Protein AF-A0A0U3QNM6-F1 (afdb_monomer_lite)

Secondary structure (DSSP, 8-state):
-----EEE-TT--EEETTS---GGGG-S--TTHHHHHHHHHHHHHHHHHHHHHHHHHHHHHSPPPS-------SSS---TTPPSSEEEEEE-TTS-EEEEEEEETTEEEEEEEEEESSHHHHHHHHHHHHHHHHHHTB-TTSSB-

pLDDT: mean 72.09, std 13.64, range [33.66, 92.19]

Radius of gyration: 21.46 Å; chains: 1; bounding box: 44×48×39 Å

Structure (mmCIF, N/CA/C/O backbone):
data_AF-A0A0U3QNM6-F1
#
_entry.id   AF-A0A0U3QNM6-F1
#
loop_
_atom_site.group_PDB
_atom_site.id
_atom_site.type_symbol
_atom_site.label_atom_id
_atom_site.label_alt_id
_atom_site.label_comp_id
_atom_site.label_asym_id
_atom_site.label_entity_id
_atom_site.label_seq_id
_atom_site.pdbx_PDB_ins_code
_atom_site.Cartn_x
_atom_site.Cartn_y
_atom_site.Cartn_z
_atom_site.occupancy
_atom_site.B_iso_or_equiv
_atom_site.auth_seq_id
_atom_site.auth_comp_id
_atom_site.auth_asym_id
_atom_site.auth_atom_id
_atom_site.pdbx_PDB_model_num
ATOM 1 N N . MET A 1 1 ? -1.193 9.264 14.459 1.00 47.91 1 MET A N 1
ATOM 2 C CA . MET A 1 1 ? -0.683 10.362 13.619 1.00 47.91 1 MET A CA 1
ATOM 3 C C . MET A 1 1 ? 0.285 9.758 12.636 1.00 47.91 1 MET A C 1
ATOM 5 O O . MET A 1 1 ? 1.304 9.207 13.045 1.00 47.91 1 MET A O 1
ATOM 9 N N . SER A 1 2 ? -0.100 9.763 11.372 1.00 55.75 2 SER A N 1
ATOM 10 C CA . SER A 1 2 ? 0.711 9.259 10.279 1.00 55.75 2 SER A CA 1
ATOM 11 C C . SER A 1 2 ? 1.900 10.214 10.120 1.00 55.75 2 SER A C 1
ATOM 13 O O . SER A 1 2 ? 1.722 11.394 9.824 1.00 55.75 2 SER A O 1
ATOM 15 N N . ASN A 1 3 ? 3.118 9.759 10.437 1.00 69.44 3 ASN A N 1
ATOM 16 C CA . ASN A 1 3 ? 4.315 10.605 10.388 1.00 69.44 3 ASN A CA 1
ATOM 17 C C . ASN A 1 3 ? 4.707 10.868 8.924 1.00 69.44 3 ASN A C 1
ATOM 19 O O . ASN A 1 3 ? 5.598 10.216 8.388 1.00 69.44 3 ASN A O 1
ATOM 23 N N . HIS A 1 4 ? 4.028 11.813 8.273 1.00 80.88 4 HIS A N 1
ATOM 24 C CA . HIS A 1 4 ? 4.356 12.311 6.939 1.00 80.88 4 HIS A CA 1
ATOM 25 C C . HIS A 1 4 ? 5.229 13.563 7.053 1.00 80.88 4 HIS A C 1
ATOM 27 O O . HIS A 1 4 ? 4.880 14.529 7.734 1.00 80.88 4 HIS A O 1
ATOM 33 N N . GLY A 1 5 ? 6.383 13.552 6.390 1.00 85.69 5 GLY A N 1
ATOM 34 C CA . GLY A 1 5 ? 7.335 14.656 6.436 1.00 85.69 5 GLY A CA 1
ATOM 35 C C . GLY A 1 5 ? 8.462 14.484 5.430 1.00 85.69 5 GLY A C 1
ATOM 36 O O . GLY A 1 5 ? 8.761 13.367 5.006 1.00 85.69 5 GLY A O 1
ATOM 37 N N . LEU A 1 6 ? 9.081 15.601 5.051 1.00 88.25 6 LEU A N 1
ATOM 38 C CA . LEU A 1 6 ? 10.241 15.619 4.168 1.00 88.25 6 LEU A CA 1
ATOM 39 C C . LEU A 1 6 ? 11.475 15.095 4.915 1.00 88.25 6 LEU A C 1
ATOM 41 O O . LEU A 1 6 ? 11.875 15.652 5.936 1.00 88.25 6 LEU A O 1
ATOM 45 N N . THR A 1 7 ? 12.097 14.053 4.375 1.00 92.12 7 THR A N 1
ATOM 46 C CA . THR A 1 7 ? 13.383 13.517 4.827 1.00 92.12 7 THR A CA 1
ATOM 47 C C . THR A 1 7 ? 14.306 13.281 3.629 1.00 92.12 7 THR A C 1
ATOM 49 O O . THR A 1 7 ? 13.986 13.658 2.497 1.00 92.12 7 THR A O 1
ATOM 52 N N . ARG A 1 8 ? 15.477 12.687 3.870 1.00 89.31 8 ARG A N 1
ATOM 53 C CA . ARG A 1 8 ? 16.414 12.277 2.825 1.00 89.31 8 ARG A CA 1
ATOM 54 C C . ARG A 1 8 ? 16.767 10.799 2.929 1.00 89.31 8 ARG A C 1
ATOM 56 O O . ARG A 1 8 ? 16.891 10.273 4.033 1.00 89.31 8 ARG A O 1
ATOM 63 N N . ASN A 1 9 ? 16.921 10.143 1.782 1.00 86.44 9 ASN A N 1
ATOM 64 C CA . ASN A 1 9 ? 17.415 8.766 1.704 1.00 86.44 9 ASN A CA 1
ATOM 65 C C . ASN A 1 9 ? 18.967 8.721 1.785 1.00 86.44 9 ASN A C 1
ATOM 67 O O . ASN A 1 9 ? 19.599 9.781 1.855 1.00 86.44 9 ASN A O 1
ATOM 71 N N . PRO A 1 10 ? 19.603 7.530 1.778 1.00 92.19 10 PRO A N 1
ATOM 72 C CA . PRO A 1 10 ? 21.067 7.407 1.793 1.00 92.19 10 PRO A CA 1
ATOM 73 C C . PRO A 1 10 ? 21.778 8.107 0.624 1.00 92.19 10 PRO A C 1
ATOM 75 O O . PRO A 1 10 ? 22.895 8.586 0.792 1.00 92.19 10 PRO A O 1
ATOM 78 N N . ASP A 1 11 ? 21.104 8.241 -0.521 1.00 88.50 11 ASP A N 1
ATOM 79 C CA . ASP A 1 11 ? 21.590 8.959 -1.707 1.00 88.50 11 ASP A CA 1
ATOM 80 C C . ASP A 1 11 ? 21.327 10.478 -1.640 1.00 88.50 11 ASP A C 1
ATOM 82 O O . ASP A 1 11 ? 21.511 11.208 -2.616 1.00 88.50 11 ASP A O 1
ATOM 86 N N . ASN A 1 12 ? 20.905 10.979 -0.472 1.00 87.19 12 ASN A N 1
ATOM 87 C CA . ASN A 1 12 ? 20.589 12.378 -0.195 1.00 87.19 12 ASN A CA 1
ATOM 88 C C . ASN A 1 12 ? 19.411 12.938 -1.026 1.00 87.19 12 ASN A C 1
ATOM 90 O O . ASN A 1 12 ? 19.257 14.156 -1.154 1.00 87.19 12 ASN A O 1
ATOM 94 N N . GLU A 1 13 ? 18.549 12.083 -1.571 1.00 89.88 13 GLU A N 1
ATOM 95 C CA . GLU A 1 13 ? 17.358 12.477 -2.324 1.00 89.88 13 GLU A CA 1
ATOM 96 C C . GLU A 1 13 ? 16.185 12.825 -1.392 1.00 89.88 13 GLU A C 1
ATOM 98 O O . GLU A 1 13 ? 15.998 12.155 -0.375 1.00 89.88 13 GLU A O 1
ATOM 103 N N . PRO A 1 14 ? 15.369 13.842 -1.722 1.00 86.12 14 PRO A N 1
ATOM 104 C CA . PRO A 1 14 ? 14.178 14.185 -0.958 1.00 86.12 14 PRO A CA 1
ATOM 105 C C . PRO A 1 14 ? 13.117 13.091 -1.099 1.00 86.12 14 PRO A C 1
ATOM 107 O O . PRO A 1 14 ? 12.652 12.797 -2.199 1.00 86.12 14 PRO A O 1
ATOM 110 N N . VAL A 1 15 ? 12.712 12.518 0.030 1.00 87.75 15 VAL A N 1
ATOM 111 C CA . VAL A 1 15 ? 11.676 11.480 0.109 1.00 87.75 15 VAL A CA 1
ATOM 112 C C . VAL A 1 15 ? 10.733 11.776 1.271 1.00 87.75 15 VAL A C 1
ATOM 114 O O . VAL A 1 15 ? 11.089 12.501 2.203 1.00 87.75 15 VAL A O 1
ATOM 117 N N . CYS A 1 16 ? 9.521 11.231 1.230 1.00 88.06 16 CYS A N 1
ATOM 118 C CA . CYS A 1 16 ? 8.624 11.273 2.380 1.00 88.06 16 CYS A CA 1
ATOM 119 C C . CYS A 1 16 ? 8.995 10.179 3.392 1.00 88.06 16 CYS A C 1
ATOM 121 O O . CYS A 1 16 ? 9.403 9.084 3.006 1.00 88.06 16 CYS A O 1
ATOM 123 N N . LEU A 1 17 ? 8.763 10.429 4.682 1.00 84.69 17 LEU A N 1
ATOM 124 C CA . LEU A 1 17 ? 8.880 9.427 5.753 1.00 84.69 17 LEU A CA 1
ATOM 125 C C . LEU A 1 17 ? 8.026 8.163 5.526 1.00 84.69 17 LEU A C 1
ATOM 127 O O . LEU A 1 17 ? 8.377 7.101 6.030 1.00 84.69 17 LEU A O 1
ATOM 131 N N . CYS A 1 18 ? 6.941 8.247 4.748 1.00 83.25 18 CYS A N 1
ATOM 132 C CA . CYS A 1 18 ? 6.127 7.083 4.373 1.00 83.25 18 CYS A CA 1
ATOM 133 C C . CYS A 1 18 ? 6.716 6.247 3.219 1.00 83.25 18 CYS A C 1
ATOM 135 O O . CYS A 1 18 ? 6.101 5.268 2.808 1.00 83.25 18 CYS A O 1
ATOM 137 N N . GLY A 1 19 ? 7.873 6.634 2.671 1.00 83.75 19 GLY A N 1
ATOM 138 C CA . GLY A 1 19 ? 8.532 5.944 1.560 1.00 83.75 19 GLY A CA 1
ATOM 139 C C . GLY A 1 19 ? 8.197 6.487 0.167 1.00 83.75 19 GLY A C 1
ATOM 140 O O . GLY A 1 19 ? 8.769 6.013 -0.812 1.00 83.75 19 GLY A O 1
ATOM 141 N N . TYR A 1 20 ? 7.326 7.496 0.044 1.00 84.81 20 TYR A N 1
ATOM 142 C CA . TYR A 1 20 ? 7.062 8.147 -1.244 1.00 84.81 20 TYR A CA 1
ATOM 143 C C . TYR A 1 20 ? 8.329 8.818 -1.808 1.00 84.81 20 TYR A C 1
ATOM 145 O O . TYR A 1 20 ? 8.933 9.680 -1.157 1.00 84.81 20 TYR A O 1
ATOM 153 N N . ARG A 1 21 ? 8.702 8.438 -3.038 1.00 87.94 21 ARG A N 1
ATOM 154 C CA . ARG A 1 21 ? 9.831 8.982 -3.807 1.00 87.94 21 ARG A CA 1
ATOM 155 C C . ARG A 1 21 ? 9.315 9.579 -5.126 1.00 87.94 21 ARG A C 1
ATOM 157 O O . ARG A 1 21 ? 8.799 8.826 -5.949 1.00 87.94 21 ARG A O 1
ATOM 164 N N . PRO A 1 22 ? 9.482 10.891 -5.366 1.00 87.38 22 PRO A N 1
ATOM 165 C CA . PRO A 1 22 ? 9.061 11.528 -6.614 1.00 87.38 22 PRO A CA 1
ATOM 166 C C . PRO A 1 22 ? 9.706 10.911 -7.864 1.00 87.38 22 PRO A C 1
ATOM 168 O O . PRO A 1 22 ? 10.925 10.743 -7.917 1.00 87.38 22 PRO A O 1
ATOM 171 N N . GLU A 1 23 ? 8.917 10.672 -8.914 1.00 87.56 23 GLU A N 1
ATOM 172 C CA . GLU A 1 23 ? 9.394 10.091 -10.183 1.00 87.56 23 GLU A CA 1
ATOM 173 C C . GLU A 1 23 ? 10.453 10.948 -10.883 1.00 87.56 23 GLU A C 1
ATOM 175 O O . GLU A 1 23 ? 11.357 10.416 -11.525 1.00 87.56 23 GLU A O 1
ATOM 180 N N . ILE A 1 24 ? 10.413 12.273 -10.691 1.00 84.00 24 ILE A N 1
ATOM 181 C CA . ILE A 1 24 ? 11.414 13.198 -11.241 1.00 84.00 24 ILE A CA 1
ATOM 182 C C . ILE A 1 24 ? 12.835 12.870 -10.762 1.00 84.00 24 ILE A C 1
ATOM 184 O O . ILE A 1 24 ? 13.806 13.259 -11.407 1.00 84.00 24 ILE A O 1
ATOM 188 N N . LEU A 1 25 ? 12.984 12.135 -9.649 1.00 84.38 25 LEU A N 1
ATOM 189 C CA . LEU A 1 25 ? 14.278 11.658 -9.167 1.00 84.38 25 LEU A CA 1
ATOM 190 C C . LEU A 1 25 ? 14.887 10.558 -10.048 1.00 84.38 25 LEU A C 1
ATOM 192 O O . LEU A 1 25 ? 16.106 10.390 -10.045 1.00 84.38 25 LEU A O 1
ATOM 196 N N . SER A 1 26 ? 14.087 9.867 -10.855 1.00 86.81 26 SER A N 1
ATOM 197 C CA . SER A 1 26 ? 14.547 8.849 -11.808 1.00 86.81 26 SER A CA 1
ATOM 198 C C . SER A 1 26 ? 15.113 9.441 -13.107 1.00 86.81 26 SER A C 1
ATOM 200 O O . SER A 1 26 ? 15.778 8.735 -13.858 1.00 86.81 26 SER A O 1
ATOM 202 N N . ASP A 1 27 ? 14.899 10.735 -13.359 1.00 82.94 27 ASP A N 1
ATOM 203 C CA . ASP A 1 27 ? 15.274 11.393 -14.613 1.00 82.94 27 ASP A CA 1
ATOM 204 C C . ASP A 1 27 ? 16.667 12.059 -14.510 1.00 82.94 27 ASP A C 1
ATOM 206 O O . ASP A 1 27 ? 16.890 12.864 -13.594 1.00 82.94 27 ASP A O 1
ATOM 210 N N . PRO A 1 28 ? 17.655 11.739 -15.368 1.00 71.50 28 PRO A N 1
ATOM 211 C CA . PRO A 1 28 ? 19.041 12.175 -15.175 1.00 71.50 28 PRO A CA 1
ATOM 212 C C . PRO A 1 28 ? 19.306 13.682 -15.348 1.00 71.50 28 PRO A C 1
ATOM 214 O O . PRO A 1 28 ? 20.331 14.145 -14.848 1.00 71.50 28 PRO A O 1
ATOM 217 N N . ALA A 1 29 ? 18.445 14.466 -16.015 1.00 66.25 29 ALA A N 1
ATOM 218 C CA . ALA A 1 29 ? 18.838 15.818 -16.451 1.00 66.25 29 ALA A CA 1
ATOM 219 C C . ALA A 1 29 ? 17.770 16.941 -16.401 1.00 66.25 29 ALA A C 1
ATOM 221 O O . ALA A 1 29 ? 17.385 17.482 -17.438 1.00 66.25 29 ALA A O 1
ATOM 222 N N . PRO A 1 30 ? 17.395 17.425 -15.202 1.00 67.06 30 PRO A N 1
ATOM 223 C CA . PRO A 1 30 ? 16.925 18.808 -15.062 1.00 67.06 30 PRO A CA 1
ATOM 224 C C . PRO A 1 30 ? 17.670 19.628 -13.991 1.00 67.06 30 PRO A C 1
ATOM 226 O O . PRO A 1 30 ? 17.772 19.249 -12.821 1.00 67.06 30 PRO A O 1
ATOM 229 N N . VAL A 1 31 ? 18.094 20.842 -14.361 1.00 72.06 31 VAL A N 1
ATOM 230 C CA . VAL A 1 31 ? 18.411 21.907 -13.392 1.00 72.06 31 VAL A CA 1
ATOM 231 C C . VAL A 1 31 ? 17.189 22.120 -12.488 1.00 72.06 31 VAL A C 1
ATOM 233 O O . VAL A 1 31 ? 16.055 22.181 -12.963 1.00 72.06 31 VAL A O 1
ATOM 236 N N . GLY A 1 32 ? 17.398 22.189 -11.171 1.00 77.25 32 GLY A N 1
ATOM 237 C CA . GLY A 1 32 ? 16.305 22.337 -10.202 1.00 77.25 32 GLY A CA 1
ATOM 238 C C . GLY A 1 32 ? 15.544 21.046 -9.865 1.00 77.25 32 GLY A C 1
ATOM 239 O O . GLY A 1 32 ? 14.550 21.112 -9.147 1.00 77.25 32 GLY A O 1
ATOM 240 N N . LYS A 1 33 ? 16.010 19.869 -10.315 1.00 81.88 33 LYS A N 1
ATOM 241 C CA . LYS A 1 33 ? 15.447 18.543 -9.970 1.00 81.88 33 LYS A CA 1
ATOM 242 C C . LYS A 1 33 ? 15.208 18.357 -8.472 1.00 81.88 33 LYS A C 1
ATOM 244 O O . LYS A 1 33 ? 14.129 17.946 -8.066 1.00 81.88 33 LYS A O 1
ATOM 249 N N . GLN A 1 34 ? 16.203 18.701 -7.657 1.00 82.94 34 GLN A N 1
ATOM 250 C CA . GLN A 1 34 ? 16.133 18.586 -6.198 1.00 82.94 34 GLN A CA 1
ATOM 251 C C . GLN A 1 34 ? 15.029 19.467 -5.602 1.00 82.94 34 GLN A C 1
ATOM 253 O O . GLN A 1 34 ? 14.283 19.010 -4.744 1.00 82.94 34 GLN A O 1
ATOM 258 N N . TRP A 1 35 ? 14.884 20.698 -6.100 1.00 84.94 35 TRP A N 1
ATOM 259 C CA . TRP A 1 35 ? 13.834 21.618 -5.662 1.00 84.94 35 TRP A CA 1
ATOM 260 C C . TRP A 1 35 ? 12.441 21.100 -6.044 1.00 84.94 35 TRP A C 1
ATOM 262 O O . TRP A 1 35 ? 11.574 20.991 -5.188 1.00 84.94 35 TRP A O 1
ATOM 272 N N . LYS A 1 36 ? 12.254 20.664 -7.296 1.00 83.69 36 LYS A N 1
ATOM 273 C CA . LYS A 1 36 ? 10.984 20.077 -7.758 1.00 83.69 36 LYS A CA 1
ATOM 274 C C . LYS A 1 36 ? 10.610 18.805 -6.996 1.00 83.69 36 LYS A C 1
ATOM 276 O O . LYS A 1 36 ? 9.446 18.601 -6.678 1.00 83.69 36 LYS A O 1
ATOM 281 N N . ALA A 1 37 ? 11.590 17.955 -6.694 1.00 84.81 37 ALA A N 1
ATOM 282 C CA . ALA A 1 37 ? 11.364 16.746 -5.914 1.00 84.81 37 ALA A CA 1
ATOM 283 C C . ALA A 1 37 ? 10.996 17.069 -4.456 1.00 84.81 37 ALA A C 1
ATOM 285 O O . ALA A 1 37 ? 10.098 16.442 -3.907 1.00 84.81 37 ALA A O 1
ATOM 286 N N . GLN A 1 38 ? 11.620 18.082 -3.843 1.00 85.06 38 GLN A N 1
ATOM 287 C CA . GLN A 1 38 ? 11.208 18.575 -2.524 1.00 85.06 38 GLN A CA 1
ATOM 288 C C . GLN A 1 38 ? 9.767 19.085 -2.535 1.00 85.06 38 GLN A C 1
ATOM 290 O O . GLN A 1 38 ? 8.994 18.683 -1.672 1.00 85.06 38 GLN A O 1
ATOM 295 N N . THR A 1 39 ? 9.396 19.911 -3.518 1.00 87.44 39 THR A N 1
ATOM 296 C CA . THR A 1 39 ? 8.016 20.387 -3.685 1.00 87.44 39 THR A CA 1
ATOM 297 C C . THR A 1 39 ? 7.046 19.216 -3.814 1.00 87.44 39 THR A C 1
ATOM 299 O O . THR A 1 39 ? 6.111 19.128 -3.034 1.00 87.44 39 THR A O 1
ATOM 302 N N . ALA A 1 40 ? 7.337 18.237 -4.674 1.00 84.69 40 ALA A N 1
ATOM 303 C CA . ALA A 1 40 ? 6.484 17.061 -4.843 1.00 84.69 40 ALA A CA 1
ATOM 304 C C . ALA A 1 40 ? 6.306 16.233 -3.554 1.00 84.69 40 ALA A C 1
ATOM 306 O O . ALA A 1 40 ? 5.249 15.642 -3.343 1.00 84.69 40 ALA A O 1
ATOM 307 N N . VAL A 1 41 ? 7.325 16.162 -2.687 1.00 82.00 41 VAL A N 1
ATOM 308 C CA . VAL A 1 41 ? 7.196 15.519 -1.368 1.00 82.00 41 VAL A CA 1
ATOM 309 C C . VAL A 1 41 ? 6.335 16.359 -0.426 1.00 82.00 41 VAL A C 1
ATOM 311 O O . VAL A 1 41 ? 5.526 15.795 0.303 1.00 82.00 41 VAL A O 1
ATOM 314 N N . LEU A 1 42 ? 6.495 17.683 -0.420 1.00 86.62 42 LEU A N 1
ATOM 315 C CA . LEU A 1 42 ? 5.698 18.572 0.426 1.00 86.62 42 LEU A CA 1
ATOM 316 C C . LEU A 1 42 ? 4.219 18.562 0.021 1.00 86.62 42 LEU A C 1
ATOM 318 O O . LEU A 1 42 ? 3.377 18.390 0.898 1.00 86.62 42 LEU A O 1
ATOM 322 N N . ASP A 1 43 ? 3.922 18.619 -1.277 1.00 82.88 43 ASP A N 1
ATOM 323 C CA . ASP A 1 43 ? 2.558 18.526 -1.815 1.00 82.88 43 ASP A CA 1
ATOM 324 C C . ASP A 1 43 ? 1.908 17.183 -1.433 1.00 82.88 43 ASP A C 1
ATOM 326 O O . ASP A 1 43 ? 0.748 17.119 -1.032 1.00 82.88 43 ASP A O 1
ATOM 330 N N . HIS A 1 44 ? 2.677 16.090 -1.488 1.00 85.19 44 HIS A N 1
ATOM 331 C CA . HIS A 1 44 ? 2.224 14.773 -1.042 1.00 85.19 44 HIS A CA 1
ATOM 332 C C . HIS A 1 44 ? 1.910 14.734 0.464 1.00 85.19 44 HIS A C 1
ATOM 334 O O . HIS A 1 44 ? 0.903 14.158 0.873 1.00 85.19 44 HIS A O 1
ATOM 340 N N . VAL A 1 45 ? 2.760 15.346 1.297 1.00 85.88 45 VAL A N 1
ATOM 341 C CA . VAL A 1 45 ? 2.532 15.451 2.748 1.00 85.88 45 VAL A CA 1
ATOM 342 C C . VAL A 1 45 ? 1.277 16.274 3.044 1.00 85.88 45 VAL A C 1
ATOM 344 O O . VAL A 1 45 ? 0.521 15.910 3.940 1.00 85.88 45 VAL A O 1
ATOM 347 N N . GLU A 1 46 ? 1.054 17.370 2.319 1.00 83.88 46 GLU A N 1
ATOM 348 C CA . GLU A 1 46 ? -0.131 18.220 2.468 1.00 83.88 46 GLU A CA 1
ATOM 349 C C . GLU A 1 46 ? -1.413 17.474 2.087 1.00 83.88 46 GLU A C 1
ATOM 351 O O . GLU A 1 46 ? -2.325 17.392 2.906 1.00 83.88 46 GLU A O 1
ATOM 356 N N . ALA A 1 47 ? -1.440 16.813 0.928 1.00 77.88 47 ALA A N 1
ATOM 357 C CA . ALA A 1 47 ? -2.596 16.029 0.489 1.00 77.88 47 ALA A CA 1
ATOM 358 C C . ALA A 1 47 ? -2.980 14.916 1.484 1.00 77.88 47 ALA A C 1
ATOM 360 O O . ALA A 1 47 ? -4.161 14.649 1.709 1.00 77.88 47 ALA A O 1
ATOM 361 N N . LEU A 1 48 ? -1.992 14.268 2.110 1.00 78.44 48 LEU A N 1
ATOM 362 C CA . LEU A 1 48 ? -2.251 13.247 3.129 1.00 78.44 48 LEU A CA 1
ATOM 363 C C . LEU A 1 48 ? -2.740 13.836 4.453 1.00 78.44 48 LEU A C 1
ATOM 365 O O . LEU A 1 48 ? -3.578 13.222 5.105 1.00 78.44 48 LEU A O 1
ATOM 369 N N . LYS A 1 49 ? -2.275 15.030 4.835 1.00 79.94 49 LYS A N 1
ATOM 370 C CA . LYS A 1 49 ? -2.824 15.743 5.998 1.00 79.94 49 LYS A CA 1
ATOM 371 C C . LYS A 1 49 ? -4.279 16.129 5.779 1.00 79.94 49 LYS A C 1
ATOM 373 O O . LYS A 1 49 ? -5.093 15.898 6.661 1.00 79.94 49 LYS A O 1
ATOM 378 N N . GLU A 1 50 ? -4.620 16.648 4.601 1.00 75.88 50 GLU A N 1
ATOM 379 C CA . GLU A 1 50 ? -6.011 16.967 4.261 1.00 75.88 50 GLU A CA 1
ATOM 380 C C . GLU A 1 50 ? -6.910 15.724 4.306 1.00 75.88 50 GLU A C 1
ATOM 382 O O . GLU A 1 50 ? -8.053 15.793 4.762 1.00 75.88 50 GLU A O 1
ATOM 387 N N . TYR A 1 51 ? -6.392 14.574 3.865 1.00 71.75 51 TYR A N 1
ATOM 388 C CA . TYR A 1 51 ? -7.092 13.297 3.953 1.00 71.75 51 TYR A CA 1
ATOM 389 C C . TYR A 1 51 ? -7.287 12.829 5.404 1.00 71.75 51 TYR A C 1
ATOM 391 O O . TYR A 1 51 ? -8.406 12.462 5.772 1.00 71.75 51 TYR A O 1
ATOM 399 N N . ASP A 1 52 ? -6.239 12.880 6.231 1.00 73.81 52 ASP A N 1
ATOM 400 C CA . ASP A 1 52 ? -6.303 12.532 7.657 1.00 73.81 52 ASP A CA 1
ATOM 401 C C . ASP A 1 52 ? -7.294 13.453 8.400 1.00 73.81 52 ASP A C 1
ATOM 403 O O . ASP A 1 52 ? -8.174 12.967 9.111 1.00 73.81 52 ASP A O 1
ATOM 407 N N . ASP A 1 53 ? -7.248 14.765 8.149 1.00 73.75 53 ASP A N 1
ATOM 408 C CA . ASP A 1 53 ? -8.181 15.745 8.719 1.00 73.75 53 ASP A CA 1
ATOM 409 C C . ASP A 1 53 ? -9.632 15.483 8.272 1.00 73.75 53 ASP A C 1
ATOM 411 O O . ASP A 1 53 ? -10.583 15.628 9.052 1.00 73.75 53 ASP A O 1
ATOM 415 N N . ALA A 1 54 ? -9.835 15.074 7.015 1.00 72.31 54 ALA A N 1
ATOM 416 C CA . ALA A 1 54 ? -11.148 14.704 6.497 1.00 72.31 54 ALA A CA 1
ATOM 417 C C . ALA A 1 54 ? -11.687 13.422 7.154 1.00 72.31 54 ALA A C 1
ATOM 419 O O . ALA A 1 54 ? -12.881 13.363 7.472 1.00 72.31 54 ALA A O 1
ATOM 420 N N . ILE A 1 55 ? -10.828 12.425 7.399 1.00 71.31 55 ILE A N 1
ATOM 421 C CA . ILE A 1 55 ? -11.177 11.222 8.165 1.00 71.31 55 ILE A CA 1
ATOM 422 C C . ILE A 1 55 ? -11.545 11.598 9.596 1.00 71.31 55 ILE A C 1
ATOM 424 O O . ILE A 1 55 ? -12.611 11.198 10.064 1.00 71.31 55 ILE A O 1
ATOM 428 N N . ASP A 1 56 ? -10.720 12.389 10.276 1.00 72.12 56 ASP A N 1
ATOM 429 C CA . ASP A 1 56 ? -10.962 12.786 11.663 1.00 72.12 56 ASP A CA 1
ATOM 430 C C . ASP A 1 56 ? -12.281 13.561 11.790 1.00 72.12 56 ASP A C 1
ATOM 432 O O . ASP A 1 56 ? -13.085 13.298 12.688 1.00 72.12 56 ASP A O 1
ATOM 436 N N . LYS A 1 57 ? -12.588 14.441 10.830 1.00 72.75 57 LYS A N 1
ATOM 437 C CA . LYS A 1 57 ? -13.875 15.149 10.754 1.00 72.75 57 LYS A CA 1
ATOM 438 C C . LYS A 1 57 ? -15.055 14.213 10.462 1.00 72.75 57 LYS A C 1
ATOM 440 O O . LYS A 1 57 ? -16.137 14.379 11.037 1.00 72.7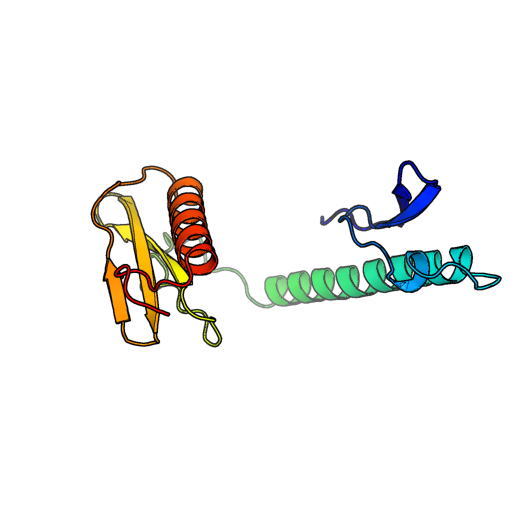5 57 LYS A O 1
ATOM 445 N N . TYR A 1 58 ? -14.876 13.230 9.581 1.00 67.75 58 TYR A N 1
ATOM 446 C CA . TYR A 1 58 ? -15.887 12.207 9.305 1.00 67.75 58 TYR A CA 1
ATOM 447 C C . TYR A 1 58 ? -16.170 11.346 10.549 1.00 67.75 58 TYR A C 1
ATOM 449 O O . TYR A 1 58 ? -17.330 11.095 10.880 1.00 67.75 58 TYR A O 1
ATOM 457 N N . LEU A 1 59 ? -15.130 10.963 11.292 1.00 66.50 59 LEU A N 1
ATOM 458 C CA . LEU A 1 59 ? -15.245 10.221 12.549 1.00 66.50 59 LEU A CA 1
ATOM 459 C C . LEU A 1 59 ? -15.857 11.071 13.673 1.00 66.50 59 LEU A C 1
ATOM 461 O O . LEU A 1 59 ? -16.654 10.561 14.455 1.00 66.50 59 LEU A O 1
ATOM 465 N N . ALA A 1 60 ? -15.568 12.372 13.730 1.00 70.69 60 ALA A N 1
ATOM 466 C CA . ALA A 1 60 ? -16.145 13.283 14.721 1.00 70.69 60 ALA A CA 1
ATOM 467 C C . ALA A 1 60 ? -17.649 13.551 14.509 1.00 70.69 60 ALA A C 1
ATOM 469 O O . ALA A 1 60 ? -18.364 13.862 15.461 1.00 70.69 60 ALA A O 1
ATOM 470 N N . THR A 1 61 ? -18.150 13.429 13.274 1.00 68.06 61 THR A N 1
ATOM 471 C CA . THR A 1 61 ? -19.564 13.689 12.931 1.00 68.06 61 THR A CA 1
ATOM 472 C C . THR A 1 61 ? -20.469 12.456 13.021 1.00 68.06 61 THR A C 1
ATOM 474 O O . THR A 1 61 ? -21.693 12.592 12.972 1.00 68.06 61 THR A O 1
ATOM 477 N N . ARG A 1 62 ? -19.907 11.259 13.233 1.00 56.94 62 ARG A N 1
ATOM 478 C CA . ARG A 1 62 ? -20.656 10.046 13.594 1.00 56.94 62 ARG A CA 1
ATOM 479 C C . ARG A 1 62 ? -20.146 9.537 14.944 1.00 56.94 62 ARG A C 1
ATOM 481 O O . ARG A 1 62 ? -19.108 8.882 14.959 1.00 56.94 62 ARG A O 1
ATOM 488 N N . PRO A 1 63 ? -20.849 9.768 16.071 1.00 50.94 63 PRO A N 1
ATOM 489 C CA . PRO A 1 63 ? -20.469 9.122 17.319 1.00 50.94 63 PRO A CA 1
ATOM 490 C C . PRO A 1 63 ? -20.496 7.611 17.087 1.00 50.94 63 PRO A C 1
ATOM 492 O O . PRO A 1 63 ? -21.531 7.054 16.709 1.00 50.94 63 PRO A O 1
ATOM 495 N N . LEU A 1 64 ? -19.344 6.959 17.254 1.00 50.31 64 LEU A N 1
ATOM 496 C CA . LEU A 1 64 ? -19.275 5.505 17.253 1.00 50.31 64 LEU A CA 1
ATOM 497 C C . LEU A 1 64 ? -20.261 5.024 18.327 1.00 50.31 64 LEU A C 1
ATOM 499 O O . LEU A 1 64 ? -20.132 5.449 19.481 1.0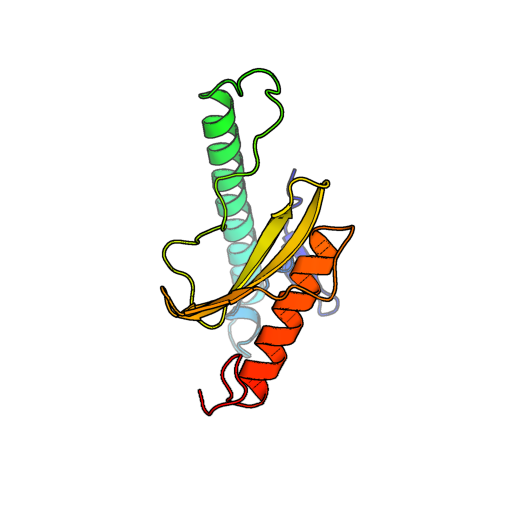0 50.31 64 LEU A O 1
ATOM 503 N N . PRO A 1 65 ? -21.272 4.202 17.990 1.00 44.22 65 PRO A N 1
ATOM 504 C CA . PRO A 1 65 ? -22.107 3.617 19.024 1.00 44.22 65 PRO A CA 1
ATOM 505 C C . PRO A 1 65 ? -21.191 2.861 19.993 1.00 44.22 65 PRO A C 1
ATOM 507 O O . PRO A 1 65 ? -20.178 2.295 19.570 1.00 44.22 65 PRO A O 1
ATOM 510 N N . ALA A 1 66 ? -21.534 2.8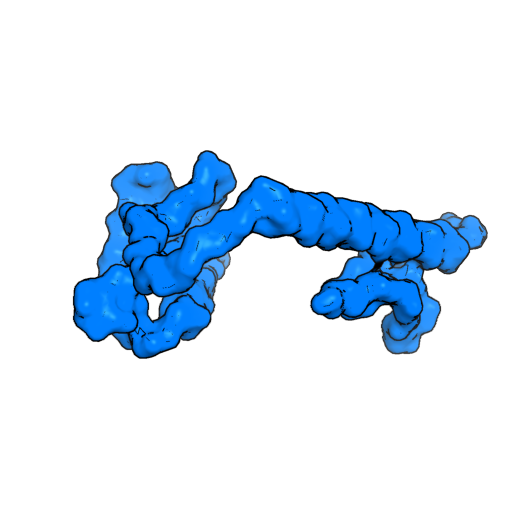91 21.289 1.00 47.09 66 ALA A N 1
ATOM 511 C CA . ALA A 1 66 ? -20.863 2.121 22.340 1.00 47.09 66 ALA A CA 1
ATOM 512 C C . ALA A 1 66 ? -20.488 0.727 21.816 1.00 47.09 66 ALA A C 1
ATOM 514 O O . ALA A 1 66 ? -21.276 0.202 21.022 1.00 47.09 66 ALA A O 1
ATOM 515 N N . PRO A 1 67 ? -19.340 0.142 22.230 1.00 38.50 67 PRO A N 1
ATOM 516 C CA . PRO A 1 67 ? -18.795 -1.080 21.651 1.00 38.50 67 PRO A CA 1
ATOM 517 C C . PRO A 1 67 ? -19.810 -2.206 21.810 1.00 38.50 67 PRO A C 1
ATOM 519 O O . PRO A 1 67 ? -19.842 -2.957 22.779 1.00 38.50 67 PRO A O 1
ATOM 522 N N . THR A 1 68 ? -20.685 -2.287 20.823 1.00 40.50 68 THR A N 1
ATOM 523 C CA . THR A 1 68 ? -21.504 -3.436 20.543 1.00 40.50 68 THR A CA 1
ATOM 524 C C . THR A 1 68 ? -20.460 -4.427 20.065 1.00 40.50 68 THR A C 1
ATOM 526 O O . THR A 1 68 ? -19.671 -4.034 19.198 1.00 40.50 68 THR A O 1
ATOM 529 N N . PRO A 1 69 ? -20.348 -5.638 20.640 1.00 35.91 69 PRO A N 1
ATOM 530 C CA . PRO A 1 69 ? -19.415 -6.626 20.121 1.00 35.91 69 PRO A CA 1
ATOM 531 C C . PRO A 1 69 ? -19.648 -6.673 18.618 1.00 35.91 69 PRO A C 1
ATOM 533 O O . PRO A 1 69 ? -20.768 -6.957 18.188 1.00 35.91 69 PRO A O 1
ATOM 536 N N . LEU A 1 70 ? -18.640 -6.231 17.856 1.00 34.47 70 LEU A N 1
ATOM 537 C CA . LEU A 1 70 ? -18.718 -6.131 16.410 1.00 34.47 70 LEU A CA 1
ATOM 538 C C . LEU A 1 70 ? -19.056 -7.541 15.948 1.00 34.47 70 LEU A C 1
ATOM 540 O O . LEU A 1 70 ? -18.193 -8.420 15.939 1.00 34.47 70 LEU A O 1
ATOM 544 N N . ARG A 1 71 ? -20.335 -7.779 15.635 1.00 34.62 71 ARG A N 1
ATOM 545 C CA . ARG A 1 71 ? -20.706 -8.922 14.818 1.00 34.62 71 ARG A CA 1
ATOM 546 C C . ARG A 1 71 ? -19.837 -8.773 13.585 1.00 34.62 71 ARG A C 1
ATOM 548 O O . ARG A 1 71 ? -19.801 -7.681 13.011 1.00 34.62 71 ARG A O 1
ATOM 555 N N . SER A 1 72 ? -19.070 -9.824 13.291 1.00 33.66 72 SER A N 1
ATOM 556 C CA . SER A 1 72 ? -18.214 -9.893 12.111 1.00 33.66 72 SER A CA 1
ATOM 557 C C . SER A 1 72 ? -18.966 -9.242 10.947 1.00 33.66 72 SER A C 1
ATOM 559 O O . SER A 1 72 ? -20.154 -9.554 10.790 1.00 33.66 72 SER A O 1
ATOM 561 N N . PRO A 1 73 ? -18.364 -8.282 10.214 1.00 40.62 73 PRO A N 1
ATOM 562 C CA . PRO A 1 73 ? -19.010 -7.738 9.027 1.00 40.62 73 PRO A CA 1
ATOM 563 C C . PRO A 1 73 ? -19.489 -8.924 8.199 1.00 40.62 73 PRO A C 1
ATOM 565 O O . PRO A 1 73 ? -18.754 -9.906 8.101 1.00 40.62 73 PRO A O 1
ATOM 568 N N . ASN A 1 74 ? -20.739 -8.872 7.727 1.00 42.91 74 ASN A N 1
ATOM 569 C CA . ASN A 1 74 ? -21.349 -9.982 7.001 1.00 42.91 74 ASN A CA 1
ATOM 570 C C . ASN A 1 74 ? -20.337 -10.533 5.995 1.00 42.91 74 ASN A C 1
ATOM 572 O O . ASN A 1 74 ? -19.887 -9.817 5.102 1.00 42.91 74 ASN A O 1
ATOM 576 N N . ASP A 1 75 ? -19.940 -11.775 6.229 1.00 41.47 75 ASP A N 1
ATOM 577 C CA . ASP A 1 75 ? -18.965 -12.487 5.430 1.00 41.47 75 ASP A CA 1
ATOM 578 C C . ASP A 1 75 ? -19.406 -12.596 3.971 1.00 41.47 75 ASP A C 1
ATOM 580 O O . ASP A 1 75 ? -20.588 -12.860 3.727 1.00 41.47 75 ASP A O 1
ATOM 584 N N . PRO A 1 76 ? -18.489 -12.500 2.992 1.00 50.53 76 PRO A N 1
ATOM 585 C CA . PRO A 1 76 ? -17.068 -12.146 3.076 1.00 50.53 76 PRO A CA 1
ATOM 586 C C . PRO A 1 76 ? -16.836 -10.628 2.928 1.00 50.53 76 PRO A C 1
ATOM 588 O O . PRO A 1 76 ? -17.713 -9.902 2.466 1.00 50.53 76 PRO A O 1
ATOM 591 N N . PHE A 1 77 ? -15.630 -10.133 3.242 1.00 48.94 77 PHE A N 1
ATOM 592 C CA . PHE A 1 77 ? -15.187 -8.785 2.843 1.00 48.94 77 PHE A CA 1
ATOM 593 C C . PHE A 1 77 ? -15.182 -8.663 1.304 1.00 48.94 77 PHE A C 1
ATOM 595 O O . PHE A 1 77 ? -14.171 -8.897 0.643 1.00 48.94 77 PHE A O 1
ATOM 602 N N . VAL A 1 78 ? -16.324 -8.318 0.711 1.00 47.53 78 VAL A N 1
ATOM 603 C CA . VAL A 1 78 ? -16.442 -8.062 -0.726 1.00 47.53 78 VAL A CA 1
ATOM 604 C C . VAL A 1 78 ? -15.971 -6.636 -0.995 1.00 47.53 78 VAL A C 1
ATOM 606 O O . VAL A 1 78 ? -16.672 -5.667 -0.712 1.00 47.53 78 VAL A O 1
ATOM 609 N N . VAL A 1 79 ? -14.773 -6.496 -1.559 1.00 49.25 79 VAL A N 1
ATOM 610 C CA . VAL A 1 79 ? -14.340 -5.236 -2.178 1.00 49.25 79 VAL A CA 1
ATOM 611 C C . VAL A 1 79 ? -15.050 -5.131 -3.534 1.00 49.25 79 VAL A C 1
ATOM 613 O O . VAL A 1 79 ? -14.913 -6.042 -4.353 1.00 49.25 79 VAL A O 1
ATOM 616 N N . MET A 1 80 ? -15.830 -4.061 -3.752 1.00 47.44 80 MET A N 1
ATOM 617 C CA . MET A 1 80 ? -16.731 -3.915 -4.915 1.00 47.44 80 MET A CA 1
ATOM 618 C C . MET A 1 80 ? -16.019 -3.766 -6.278 1.00 47.44 80 MET A C 1
ATOM 620 O O . MET A 1 80 ? -16.686 -3.885 -7.294 1.00 47.44 80 MET A O 1
ATOM 624 N N . ASP A 1 81 ? -14.686 -3.623 -6.303 1.00 56.56 81 ASP A N 1
ATOM 625 C CA . ASP A 1 81 ? -13.847 -3.546 -7.519 1.00 56.56 81 ASP A CA 1
ATOM 626 C C . ASP A 1 81 ? -12.613 -4.476 -7.452 1.00 56.56 81 ASP A C 1
ATOM 628 O O . ASP A 1 81 ? -11.514 -4.155 -7.917 1.00 56.56 81 ASP A O 1
ATOM 632 N N . ALA A 1 82 ? -12.733 -5.629 -6.791 1.00 58.34 82 ALA A N 1
ATOM 633 C CA . ALA A 1 82 ? -11.588 -6.518 -6.611 1.00 58.34 82 ALA A CA 1
ATOM 634 C C . ALA A 1 82 ? -11.146 -7.188 -7.924 1.00 58.34 82 ALA A C 1
ATOM 636 O O . ALA A 1 82 ? -11.947 -7.811 -8.617 1.00 58.34 82 ALA A O 1
ATOM 637 N N . ARG A 1 83 ? -9.841 -7.147 -8.222 1.00 65.12 83 ARG A N 1
ATOM 638 C CA . ARG A 1 83 ? -9.242 -7.960 -9.293 1.00 65.12 83 ARG A CA 1
ATOM 639 C C . ARG A 1 83 ? -9.063 -9.405 -8.832 1.00 65.12 83 ARG A C 1
ATOM 641 O O . ARG A 1 83 ? -8.606 -9.636 -7.713 1.00 65.12 83 ARG A O 1
ATOM 648 N N . TYR A 1 84 ? -9.363 -10.352 -9.715 1.00 65.81 84 TYR A N 1
ATOM 649 C CA . TYR A 1 84 ? -9.194 -11.782 -9.471 1.00 65.81 84 TYR A CA 1
ATOM 650 C C . TYR A 1 84 ? -7.814 -12.289 -9.928 1.00 65.81 84 TYR A C 1
ATOM 652 O O . TYR A 1 84 ? -7.228 -11.711 -10.846 1.00 65.81 84 TYR A O 1
ATOM 660 N N . PRO A 1 85 ? -7.276 -13.348 -9.301 1.00 72.88 85 PRO A N 1
ATOM 661 C CA . PRO A 1 85 ? -7.781 -13.978 -8.080 1.00 72.88 85 PRO A CA 1
ATOM 662 C C . PRO A 1 85 ? -7.583 -13.086 -6.836 1.00 72.88 85 PRO A C 1
ATOM 664 O O . PRO A 1 85 ? -6.654 -12.269 -6.800 1.00 72.88 85 PRO A O 1
ATOM 667 N N . ARG A 1 86 ? -8.472 -13.220 -5.838 1.00 73.50 86 ARG A N 1
ATOM 668 C CA . ARG A 1 86 ? -8.467 -12.453 -4.568 1.00 73.50 86 ARG A CA 1
ATOM 669 C C . ARG A 1 86 ? -8.631 -13.362 -3.347 1.00 73.50 86 ARG A C 1
ATOM 671 O O . ARG A 1 86 ? -9.192 -14.445 -3.472 1.00 73.50 86 ARG A O 1
ATOM 678 N N . ALA A 1 87 ? -8.167 -12.905 -2.184 1.00 75.50 87 ALA A N 1
ATOM 679 C CA . ALA A 1 87 ? -8.255 -13.604 -0.900 1.00 75.50 87 ALA A CA 1
ATOM 680 C C . ALA A 1 87 ? -8.971 -12.735 0.133 1.00 75.50 87 ALA A C 1
ATOM 682 O O . ALA A 1 87 ? -9.008 -11.508 0.028 1.00 75.50 87 ALA A O 1
ATOM 683 N N . GLY A 1 88 ? -9.531 -13.384 1.140 1.00 74.12 88 GLY A N 1
ATOM 684 C CA . GLY A 1 88 ? -10.333 -12.757 2.174 1.00 74.12 88 GLY A CA 1
ATOM 685 C C . GLY A 1 88 ? -10.491 -13.716 3.335 1.00 74.12 88 GLY A C 1
ATOM 686 O O . GLY A 1 88 ? -10.487 -14.931 3.164 1.00 74.12 88 GLY A O 1
ATOM 687 N N . VAL A 1 89 ? -10.592 -13.158 4.532 1.00 75.88 89 VAL A N 1
ATOM 688 C CA . VAL A 1 89 ? -10.628 -13.933 5.768 1.00 75.88 89 VAL A CA 1
ATOM 689 C C . VAL A 1 89 ? -11.950 -13.717 6.476 1.00 75.88 89 VAL A C 1
ATOM 691 O O . VAL A 1 89 ? -12.475 -12.602 6.520 1.00 75.88 89 VAL A O 1
ATOM 694 N N . ARG A 1 90 ? -12.469 -14.804 7.029 1.00 73.81 90 ARG A N 1
ATOM 695 C CA . ARG A 1 90 ? -13.758 -14.876 7.704 1.00 73.81 90 ARG A CA 1
ATOM 696 C C . ARG A 1 90 ? -13.571 -15.472 9.086 1.00 73.81 90 ARG A C 1
ATOM 698 O O . ARG A 1 90 ? -12.893 -16.489 9.225 1.00 73.81 90 ARG A O 1
ATOM 705 N N . ARG A 1 91 ? -14.190 -14.873 10.103 1.00 74.00 91 ARG A N 1
ATOM 706 C CA . ARG A 1 91 ? -14.181 -15.449 11.451 1.00 74.00 91 ARG A CA 1
ATOM 707 C C . ARG A 1 91 ? -15.280 -16.502 11.579 1.00 74.00 91 ARG A C 1
ATOM 709 O O . ARG A 1 91 ? -16.429 -16.245 11.232 1.00 74.00 91 ARG A O 1
ATOM 716 N N . THR A 1 92 ? -14.940 -17.678 12.080 1.00 71.94 92 THR A N 1
ATOM 717 C CA . THR A 1 92 ? -15.890 -18.766 12.349 1.00 71.94 92 THR A CA 1
ATOM 718 C C . THR A 1 92 ? -16.557 -18.617 13.714 1.00 71.94 92 THR A C 1
ATOM 720 O O . THR A 1 92 ? -16.117 -17.836 14.560 1.00 71.94 92 THR A O 1
ATOM 723 N N . GLU A 1 93 ? -17.642 -19.366 13.943 1.00 72.00 93 GLU A N 1
ATOM 724 C CA . GLU A 1 93 ? -18.403 -19.332 15.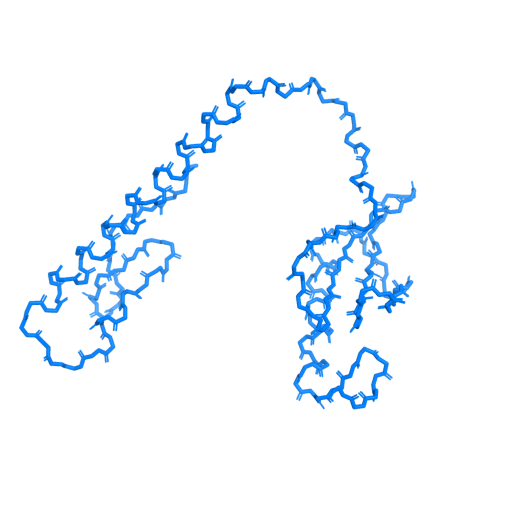205 1.00 72.00 93 GLU A CA 1
ATOM 725 C C . GLU A 1 93 ? -17.560 -19.733 16.426 1.00 72.00 93 GLU A C 1
ATOM 727 O O . GLU A 1 93 ? -17.765 -19.220 17.522 1.00 72.00 93 GLU A O 1
ATOM 732 N N . ASP A 1 94 ? -16.568 -20.598 16.222 1.00 75.50 94 ASP A N 1
ATOM 733 C CA . ASP A 1 94 ? -15.593 -21.025 17.232 1.00 75.50 94 ASP A CA 1
ATOM 734 C C . ASP A 1 94 ? -14.439 -20.024 17.443 1.00 75.50 94 ASP A C 1
ATOM 736 O O . ASP A 1 94 ? -13.537 -20.262 18.244 1.00 75.50 94 ASP A O 1
ATOM 740 N N . GLY A 1 95 ? -14.468 -18.884 16.748 1.00 71.38 95 GLY A N 1
ATOM 741 C CA . GLY A 1 95 ? -13.522 -17.791 16.913 1.00 71.38 95 GLY A CA 1
ATOM 742 C C . GLY A 1 95 ? -12.255 -17.876 16.064 1.00 71.38 95 GLY A C 1
ATOM 743 O O . GLY A 1 95 ? -11.477 -16.919 16.135 1.00 71.38 95 GLY A O 1
ATOM 744 N N . ARG A 1 96 ? -12.077 -18.939 15.268 1.00 76.88 96 ARG A N 1
ATOM 745 C CA . ARG A 1 96 ? -10.946 -19.141 14.342 1.00 76.88 96 ARG A CA 1
ATOM 746 C C . ARG A 1 96 ? -11.105 -18.314 13.057 1.00 76.88 96 ARG A C 1
ATOM 748 O O . ARG A 1 96 ? -12.149 -17.697 12.829 1.00 76.88 96 ARG A O 1
ATOM 755 N N . TRP A 1 97 ? -10.062 -18.267 12.228 1.00 76.19 97 TRP A N 1
ATOM 756 C CA . TRP A 1 97 ? -10.072 -17.567 10.940 1.00 76.19 97 TRP A CA 1
ATOM 757 C C . TRP A 1 97 ? -9.959 -18.557 9.781 1.00 76.19 97 TRP A C 1
ATOM 759 O O . TRP A 1 97 ? -8.996 -19.318 9.699 1.00 76.19 97 TRP A O 1
ATOM 769 N N . LEU A 1 98 ? -10.943 -18.521 8.880 1.00 72.75 98 LEU A N 1
ATOM 770 C CA . LEU A 1 98 ? -10.939 -19.256 7.619 1.00 72.75 98 LEU A CA 1
ATOM 771 C C . LEU A 1 98 ? -10.525 -18.345 6.474 1.00 72.75 98 LEU A C 1
ATOM 773 O O . LEU A 1 98 ? -10.971 -17.197 6.377 1.00 72.75 98 LEU A O 1
ATOM 777 N N . LEU A 1 99 ? -9.716 -18.899 5.581 1.00 77.44 99 LEU A N 1
ATOM 778 C CA . LEU A 1 99 ? -9.344 -18.270 4.330 1.00 77.44 99 LEU A CA 1
ATOM 779 C C . LEU A 1 99 ? -10.358 -18.650 3.245 1.00 77.44 99 LEU A C 1
ATOM 781 O O . LEU A 1 99 ? -10.703 -19.813 3.045 1.00 77.44 99 LEU A O 1
ATOM 785 N N . SER A 1 100 ? -10.844 -17.648 2.530 1.00 78.12 100 SER A N 1
ATOM 786 C CA . SER A 1 100 ? -11.612 -17.813 1.304 1.00 78.12 100 SER A CA 1
ATOM 787 C C . SER A 1 100 ? -10.852 -17.143 0.170 1.00 78.12 100 SER A C 1
ATOM 789 O O . SER A 1 100 ? -10.349 -16.027 0.315 1.00 78.12 100 SER A O 1
ATOM 791 N N . CYS A 1 101 ? -10.762 -17.830 -0.958 1.00 75.00 101 CYS A N 1
ATOM 792 C CA . CYS A 1 101 ? -10.150 -17.319 -2.172 1.00 75.00 101 CYS A CA 1
ATOM 793 C C . CYS A 1 101 ? -11.195 -17.289 -3.290 1.00 75.00 101 CYS A C 1
ATOM 795 O O . CYS A 1 101 ? -12.149 -18.060 -3.279 1.00 75.00 101 CYS A O 1
ATOM 797 N N . TRP A 1 102 ? -11.039 -16.392 -4.256 1.00 75.75 102 TRP A N 1
ATOM 798 C CA . TRP A 1 102 ? -11.958 -16.267 -5.383 1.00 75.75 102 TRP A CA 1
ATOM 799 C C . TRP A 1 102 ? -11.192 -16.154 -6.694 1.00 75.75 102 TRP A C 1
ATOM 801 O O . TRP A 1 102 ? -10.251 -15.366 -6.768 1.00 75.75 102 TRP A O 1
ATOM 811 N N . ASP A 1 103 ? -11.651 -16.865 -7.725 1.00 70.25 103 ASP A N 1
ATOM 812 C CA . ASP A 1 103 ? -11.181 -16.732 -9.119 1.00 70.25 103 ASP A CA 1
ATOM 813 C C . ASP A 1 103 ? -12.093 -15.825 -9.969 1.00 70.25 103 ASP A C 1
ATOM 815 O O . ASP A 1 103 ? -11.728 -15.408 -11.063 1.00 70.25 103 ASP A O 1
ATOM 819 N N . GLY A 1 104 ? -13.286 -15.505 -9.469 1.00 64.12 104 GLY A N 1
ATOM 820 C CA . GLY A 1 104 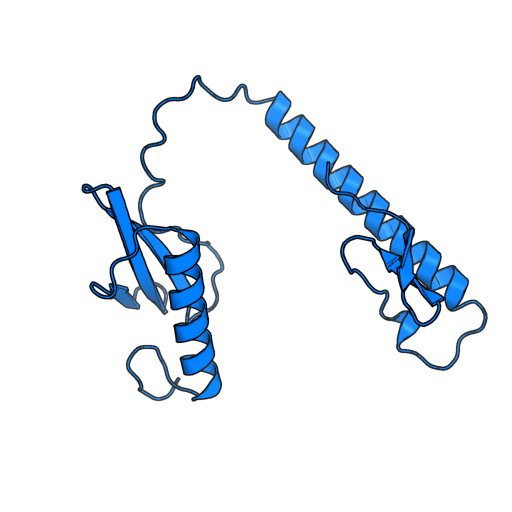? -14.281 -14.650 -10.115 1.00 64.12 104 GLY A CA 1
ATOM 821 C C . GLY A 1 104 ? -15.409 -14.311 -9.141 1.00 64.12 104 GLY A C 1
ATOM 822 O O . GLY A 1 104 ? -15.464 -14.874 -8.045 1.00 64.12 104 GLY A O 1
ATOM 823 N N . ASP A 1 105 ? -16.339 -13.436 -9.538 1.00 59.09 105 ASP A N 1
ATOM 824 C CA . ASP A 1 105 ? -17.427 -12.941 -8.667 1.00 59.09 105 ASP A CA 1
ATOM 825 C C . ASP A 1 105 ? -18.253 -14.050 -8.001 1.00 59.09 105 ASP A C 1
ATOM 827 O O . ASP A 1 105 ? -18.781 -13.863 -6.906 1.00 59.09 105 ASP A O 1
ATOM 831 N N . GLN A 1 106 ? -18.337 -15.216 -8.642 1.00 64.31 106 GLN A N 1
ATOM 832 C CA . GLN A 1 106 ? -19.111 -16.365 -8.172 1.00 64.31 106 GLN A CA 1
ATOM 833 C C . GLN A 1 106 ? -18.278 -17.646 -8.013 1.00 64.31 106 GLN A C 1
ATOM 835 O O . GLN A 1 106 ? -18.837 -18.705 -7.741 1.00 64.31 106 GLN A O 1
ATOM 840 N N . ILE A 1 107 ? -16.952 -17.573 -8.173 1.00 64.69 107 ILE A N 1
ATOM 841 C CA . ILE A 1 107 ? -16.064 -18.740 -8.075 1.00 64.69 107 ILE A CA 1
ATOM 842 C C . ILE A 1 107 ? -15.317 -18.642 -6.750 1.00 64.69 107 ILE A C 1
ATOM 844 O O . ILE A 1 107 ? -14.282 -17.982 -6.679 1.00 64.69 107 ILE A O 1
ATOM 848 N N . VAL A 1 108 ? -15.889 -19.242 -5.701 1.00 67.44 108 VAL A N 1
ATOM 849 C CA . VAL A 1 108 ? -15.362 -19.219 -4.328 1.00 67.44 108 VAL A CA 1
ATOM 850 C C . VAL A 1 108 ? -14.689 -20.544 -3.995 1.00 67.44 108 VAL A C 1
ATOM 852 O O . VAL A 1 108 ? -15.287 -21.605 -4.150 1.00 67.44 108 VAL A O 1
ATOM 855 N N . HIS A 1 109 ? -13.486 -20.457 -3.448 1.00 68.25 109 HIS A N 1
ATOM 856 C CA . HIS A 1 109 ? -12.720 -21.553 -2.876 1.00 68.25 109 HIS A CA 1
ATOM 857 C C . HIS A 1 109 ? -12.638 -21.333 -1.374 1.00 68.25 109 HIS A C 1
ATOM 859 O O . HIS A 1 109 ? -11.940 -20.431 -0.907 1.00 68.25 109 HIS A O 1
ATOM 865 N N . VAL A 1 110 ? -13.389 -22.120 -0.612 1.00 63.84 110 VAL A N 1
ATOM 866 C CA . VAL A 1 110 ? -13.247 -22.135 0.845 1.00 63.84 110 VAL A CA 1
ATOM 867 C C . VAL A 1 110 ? -12.112 -23.095 1.168 1.00 63.84 110 VAL A C 1
ATOM 869 O O . VAL A 1 110 ? -12.167 -24.265 0.801 1.00 63.84 110 VAL A O 1
ATOM 872 N N . ILE A 1 111 ? -11.060 -22.577 1.796 1.00 67.88 111 ILE A N 1
ATOM 873 C CA . ILE A 1 111 ? -9.910 -23.371 2.214 1.00 67.88 111 ILE A CA 1
ATOM 874 C C . ILE A 1 111 ? -10.149 -23.739 3.678 1.00 67.88 111 ILE A C 1
ATOM 876 O O . ILE A 1 111 ? -9.972 -22.909 4.570 1.00 67.88 111 ILE A O 1
ATOM 880 N N . ASP A 1 112 ? -10.611 -24.969 3.906 1.00 62.09 112 ASP A N 1
ATOM 881 C CA . ASP A 1 112 ? -10.945 -25.470 5.248 1.00 62.09 112 ASP A CA 1
ATOM 882 C C . ASP A 1 112 ? -9.692 -25.782 6.090 1.00 62.09 112 ASP A C 1
ATOM 884 O O . ASP A 1 112 ? -9.746 -25.756 7.320 1.00 62.09 112 ASP A O 1
ATOM 888 N N . GLU A 1 113 ? -8.551 -26.021 5.435 1.00 70.12 113 GLU A N 1
ATOM 889 C CA . GLU A 1 113 ? -7.240 -26.195 6.062 1.00 70.12 113 GLU A CA 1
ATOM 890 C C . GLU A 1 113 ? -6.144 -25.492 5.241 1.00 70.12 113 GLU A C 1
ATOM 892 O O . GLU A 1 113 ? -6.137 -25.616 4.015 1.00 70.12 113 GLU A O 1
ATOM 897 N N . PRO A 1 114 ? -5.175 -24.806 5.875 1.00 70.62 114 PRO A N 1
ATOM 898 C CA . PRO A 1 114 ? -4.934 -24.750 7.318 1.00 70.62 114 PRO A CA 1
ATOM 899 C C . PRO A 1 114 ? -5.882 -23.797 8.063 1.00 70.62 114 PRO A C 1
ATOM 901 O O . PRO A 1 114 ? -6.395 -22.832 7.502 1.00 70.62 114 PRO A O 1
ATOM 904 N N . VAL A 1 115 ? -6.099 -24.074 9.353 1.00 74.69 115 VAL A N 1
ATOM 905 C CA . VAL A 1 115 ? -6.881 -23.206 10.244 1.00 74.69 115 VAL A CA 1
ATOM 906 C C . VAL A 1 115 ? -5.953 -22.221 10.946 1.00 74.69 115 VAL A C 1
ATOM 908 O O . VAL A 1 115 ? -4.885 -22.610 11.417 1.00 74.69 115 VAL A O 1
ATOM 911 N N . PHE A 1 116 ? -6.367 -20.959 11.043 1.00 79.44 116 PHE A N 1
ATOM 912 C CA . PHE A 1 116 ? -5.536 -19.897 11.601 1.00 79.44 116 PHE A CA 1
ATOM 913 C C . PHE A 1 116 ? -6.121 -19.342 12.904 1.00 79.44 116 PHE A C 1
ATOM 915 O O . PHE A 1 116 ? -7.294 -18.963 12.967 1.00 79.44 116 PHE A O 1
ATOM 922 N N . ASP A 1 117 ? -5.276 -19.236 13.929 1.00 78.00 117 ASP A N 1
ATOM 923 C CA . ASP A 1 117 ? -5.614 -18.574 15.198 1.00 78.00 117 ASP A CA 1
ATOM 924 C C . ASP A 1 117 ? -5.529 -17.043 15.094 1.00 78.00 117 ASP A C 1
ATOM 926 O O . ASP A 1 117 ? -6.146 -16.315 15.874 1.00 78.00 117 ASP A O 1
ATOM 930 N N . ASP A 1 118 ? -4.789 -16.547 14.100 1.00 78.44 118 ASP A N 1
ATOM 931 C CA . ASP A 1 118 ? -4.541 -15.131 13.867 1.00 78.44 118 ASP A CA 1
ATOM 932 C C . ASP A 1 118 ? -4.988 -14.684 12.464 1.00 78.44 118 ASP A C 1
ATOM 934 O O . ASP A 1 118 ? -4.749 -15.347 11.451 1.00 78.44 118 ASP A O 1
ATOM 938 N N . ARG A 1 119 ? -5.615 -13.502 12.415 1.00 77.50 119 ARG A N 1
ATOM 939 C CA . ARG A 1 119 ? -6.180 -12.908 11.196 1.00 77.50 119 ARG A CA 1
ATOM 940 C C . ARG A 1 119 ? -5.102 -12.532 10.183 1.00 77.50 119 ARG A C 1
ATOM 942 O O . ARG A 1 119 ? -5.328 -12.685 8.985 1.00 77.50 119 ARG A O 1
ATOM 949 N N . VAL A 1 120 ? -3.984 -11.971 10.651 1.00 72.06 120 VAL A N 1
ATOM 950 C CA . VAL A 1 120 ? -2.903 -11.492 9.773 1.00 72.06 120 VAL A CA 1
ATOM 951 C C . VAL A 1 120 ? -2.247 -12.686 9.093 1.00 72.06 120 VAL A C 1
ATOM 953 O O . VAL A 1 120 ? -2.138 -12.709 7.875 1.00 72.06 120 VAL A O 1
ATOM 956 N N . THR A 1 121 ? -1.965 -13.732 9.864 1.00 76.44 121 THR A N 1
ATOM 957 C CA . THR A 1 121 ? -1.407 -14.994 9.367 1.00 76.44 121 THR A CA 1
ATOM 958 C C . THR A 1 121 ? -2.301 -15.648 8.305 1.00 76.44 121 THR A C 1
ATOM 960 O O . THR A 1 121 ? -1.807 -16.075 7.262 1.00 76.44 121 THR A O 1
ATOM 963 N N . ALA A 1 122 ? -3.621 -15.684 8.529 1.00 77.81 122 ALA A N 1
ATOM 964 C CA . ALA A 1 122 ? -4.583 -16.195 7.546 1.00 77.81 122 ALA A CA 1
ATOM 965 C C . ALA A 1 122 ? -4.566 -15.398 6.232 1.00 77.81 122 ALA A C 1
ATOM 967 O O . ALA A 1 122 ? -4.659 -15.960 5.139 1.00 77.81 122 ALA A O 1
ATOM 968 N N . PHE A 1 123 ? -4.452 -14.073 6.342 1.00 77.75 123 PHE A N 1
ATOM 969 C CA . PHE A 1 123 ? -4.436 -13.177 5.194 1.00 77.75 123 PHE A CA 1
ATOM 970 C C . PHE A 1 123 ? -3.124 -13.274 4.406 1.00 77.75 123 PHE A C 1
ATOM 972 O O . PHE A 1 123 ? -3.167 -13.390 3.182 1.00 77.75 123 PHE A O 1
ATOM 979 N N . ASP A 1 124 ? -1.978 -13.298 5.092 1.00 76.38 124 ASP A N 1
ATOM 980 C CA . ASP A 1 124 ? -0.655 -13.463 4.480 1.00 76.38 124 ASP A CA 1
ATOM 981 C C . ASP A 1 124 ? -0.567 -14.782 3.709 1.00 76.38 124 ASP A C 1
ATOM 983 O O . ASP A 1 124 ? -0.085 -14.808 2.575 1.00 76.38 124 ASP A O 1
ATOM 987 N N . TYR A 1 125 ? -1.109 -15.865 4.276 1.00 83.19 125 TYR A N 1
ATOM 988 C CA . TYR A 1 125 ? -1.191 -17.150 3.588 1.00 83.19 125 TYR A CA 1
ATOM 989 C C . TYR A 1 125 ? -1.987 -17.041 2.280 1.00 83.19 125 TYR A C 1
ATOM 991 O O . TYR A 1 125 ? -1.491 -17.430 1.225 1.00 83.19 125 TYR A O 1
ATOM 999 N N . GLY A 1 126 ? -3.185 -16.448 2.317 1.00 80.56 126 GLY A N 1
ATOM 1000 C CA . GLY A 1 126 ? -4.004 -16.261 1.116 1.00 80.56 126 GLY A CA 1
ATOM 1001 C C . GLY A 1 126 ? -3.356 -15.367 0.062 1.00 80.56 126 GLY A C 1
ATOM 1002 O O . GLY A 1 126 ? -3.467 -15.634 -1.137 1.00 80.56 126 GLY A O 1
ATOM 1003 N N . PHE A 1 127 ? -2.636 -14.332 0.495 1.00 79.19 127 PHE A N 1
ATOM 1004 C CA . PHE A 1 127 ? -1.883 -13.462 -0.400 1.00 79.19 127 PHE A CA 1
ATOM 1005 C C . PHE A 1 127 ? -0.744 -14.217 -1.102 1.00 79.19 127 PHE A C 1
ATOM 1007 O O . PHE A 1 127 ? -0.591 -14.093 -2.318 1.00 79.19 127 PHE A O 1
ATOM 1014 N N . LEU A 1 128 ? 0.004 -15.047 -0.367 1.00 82.31 128 LEU A N 1
ATOM 1015 C CA . LEU A 1 128 ? 1.059 -15.897 -0.926 1.00 82.31 128 LEU A CA 1
ATOM 1016 C C . LEU A 1 128 ? 0.504 -16.916 -1.927 1.00 82.31 128 LEU A C 1
ATOM 1018 O O . LEU A 1 128 ? 1.075 -17.075 -3.005 1.00 82.31 128 LEU A O 1
ATOM 1022 N N . THR A 1 129 ? -0.627 -17.559 -1.620 1.00 81.94 129 THR A N 1
ATOM 1023 C CA . THR A 1 129 ? -1.292 -18.500 -2.538 1.00 81.94 129 THR A CA 1
ATOM 1024 C C . THR A 1 129 ? -1.650 -17.828 -3.864 1.00 81.94 129 THR A C 1
ATOM 1026 O O . THR A 1 129 ? -1.368 -18.361 -4.933 1.00 81.94 129 THR A O 1
ATOM 1029 N N . ILE A 1 130 ? -2.216 -16.622 -3.812 1.00 79.81 130 ILE A N 1
ATOM 1030 C CA . ILE A 1 130 ? -2.569 -15.852 -5.012 1.00 79.81 130 ILE A CA 1
ATOM 1031 C C . ILE A 1 130 ? -1.339 -15.410 -5.794 1.00 79.81 130 ILE A C 1
ATOM 1033 O O . ILE A 1 130 ? -1.356 -15.458 -7.025 1.00 79.81 130 ILE A O 1
ATOM 1037 N N . GLY A 1 131 ? -0.291 -14.969 -5.095 1.00 76.12 131 GLY A N 1
ATOM 1038 C CA . GLY A 1 131 ? 0.991 -14.631 -5.708 1.00 76.12 131 GLY A CA 1
ATOM 1039 C C . GLY A 1 131 ? 1.542 -15.806 -6.511 1.00 76.12 131 GLY A C 1
ATOM 1040 O O . GLY A 1 131 ? 1.812 -15.651 -7.700 1.00 76.12 131 GLY A O 1
ATOM 1041 N N . ALA A 1 132 ? 1.585 -16.994 -5.901 1.00 80.06 132 ALA A N 1
ATOM 1042 C CA . ALA A 1 132 ? 2.046 -18.216 -6.551 1.00 80.06 132 ALA A CA 1
ATOM 1043 C C . ALA A 1 132 ? 1.222 -18.560 -7.804 1.00 80.06 132 ALA A C 1
ATOM 1045 O O . ALA A 1 132 ? 1.802 -18.796 -8.859 1.00 80.06 132 ALA A O 1
ATOM 1046 N N . CYS A 1 133 ? -0.114 -18.509 -7.722 1.00 77.56 133 CYS A N 1
ATOM 1047 C CA . CYS A 1 133 ? -1.003 -18.744 -8.867 1.00 77.56 133 CYS A CA 1
ATOM 1048 C C . CYS A 1 133 ? -0.754 -17.763 -10.027 1.00 77.56 133 CYS A C 1
ATOM 1050 O O . CYS A 1 133 ? -0.712 -18.157 -11.193 1.00 77.56 133 CYS A O 1
ATOM 1052 N N . ARG A 1 134 ? -0.550 -16.476 -9.722 1.00 77.88 134 ARG A N 1
ATOM 1053 C CA . ARG A 1 134 ? -0.250 -15.458 -10.742 1.00 77.88 134 ARG A CA 1
ATOM 1054 C C . ARG A 1 134 ? 1.099 -15.700 -11.410 1.00 77.88 134 ARG A C 1
ATOM 1056 O O . ARG A 1 134 ? 1.196 -15.555 -12.625 1.00 77.88 134 ARG A O 1
ATOM 1063 N N . GLU A 1 135 ? 2.118 -16.070 -10.641 1.00 80.75 135 GLU A N 1
ATOM 1064 C CA . GLU A 1 135 ? 3.454 -16.366 -11.168 1.00 80.75 135 GLU A CA 1
ATOM 1065 C C . GLU A 1 135 ? 3.472 -17.623 -12.044 1.00 80.75 135 GLU A C 1
ATOM 1067 O O . GLU A 1 135 ? 4.161 -17.650 -13.063 1.00 80.75 135 GLU A O 1
ATOM 1072 N N . SER A 1 136 ? 2.683 -18.643 -11.697 1.00 78.19 136 SER A N 1
ATOM 1073 C CA . SER A 1 136 ? 2.556 -19.865 -12.496 1.00 78.19 136 SER A CA 1
ATOM 1074 C C . SER A 1 136 ? 1.616 -19.730 -13.697 1.00 78.19 136 SER A C 1
ATOM 1076 O O . SER A 1 136 ? 1.544 -20.654 -14.506 1.00 78.19 136 SER A O 1
ATOM 1078 N N . GLY A 1 137 ? 0.895 -18.610 -13.835 1.00 78.12 137 GLY A N 1
ATOM 1079 C CA . GLY A 1 137 ? -0.112 -18.426 -14.885 1.00 78.12 137 GLY A CA 1
ATOM 1080 C C . GLY A 1 137 ? -1.313 -19.363 -14.729 1.00 78.12 137 GLY A C 1
ATOM 1081 O O . GLY A 1 137 ? -1.931 -19.754 -15.721 1.00 78.12 137 GLY A O 1
ATOM 1082 N N . THR A 1 138 ? -1.620 -19.760 -13.493 1.00 73.12 138 THR A N 1
ATOM 1083 C CA . THR A 1 138 ? -2.718 -20.677 -13.182 1.00 73.12 138 THR A CA 1
ATOM 1084 C C . THR A 1 138 ? -3.757 -20.025 -12.280 1.00 73.12 138 THR A C 1
ATOM 1086 O O . THR A 1 138 ? -3.437 -19.177 -11.453 1.00 73.12 138 THR A O 1
ATOM 1089 N N . ASN A 1 139 ? -5.014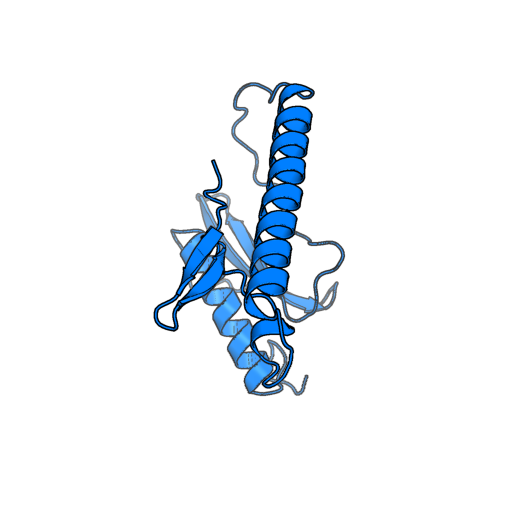 -20.440 -12.394 1.00 76.00 139 ASN A N 1
ATOM 1090 C CA . ASN A 1 139 ? -6.065 -20.079 -11.447 1.00 76.00 139 ASN A CA 1
ATOM 1091 C C . ASN A 1 139 ? -5.897 -20.844 -10.119 1.00 76.00 139 ASN A C 1
ATOM 1093 O O . ASN A 1 139 ? -4.991 -21.672 -9.974 1.00 76.00 139 ASN A O 1
ATOM 1097 N N . LEU A 1 140 ? -6.770 -20.591 -9.140 1.00 70.69 140 LEU A N 1
ATOM 1098 C CA . LEU A 1 140 ? -6.698 -21.247 -7.827 1.00 70.69 140 LEU A CA 1
ATOM 1099 C C . LEU A 1 140 ? -6.957 -22.767 -7.886 1.00 70.69 140 LEU A C 1
ATOM 1101 O O . LEU A 1 140 ? -6.592 -23.478 -6.955 1.00 70.69 140 LEU A O 1
ATOM 1105 N N . ASN A 1 141 ? -7.513 -23.283 -8.989 1.00 70.75 141 ASN A N 1
ATOM 1106 C CA . ASN A 1 141 ? -7.657 -24.722 -9.256 1.00 70.75 141 ASN A CA 1
ATOM 1107 C C . ASN A 1 141 ? -6.443 -25.347 -9.971 1.00 70.75 141 ASN A C 1
ATOM 1109 O O . ASN A 1 141 ? -6.477 -26.532 -10.307 1.00 70.75 141 ASN A O 1
ATOM 1113 N N . GLY A 1 142 ? -5.397 -24.573 -10.276 1.00 65.25 142 GLY A N 1
ATOM 1114 C CA . GLY A 1 142 ? -4.237 -25.050 -11.036 1.00 65.25 142 GLY A CA 1
ATOM 1115 C C . GLY A 1 142 ? -4.482 -25.220 -12.542 1.00 65.25 142 GLY A C 1
ATOM 1116 O O . GLY A 1 142 ? -3.635 -25.775 -13.240 1.00 65.25 142 GLY A O 1
ATOM 1117 N N . GLY A 1 143 ? -5.621 -24.752 -13.064 1.00 65.69 143 GLY A N 1
ATOM 1118 C CA . GLY A 1 143 ? -5.866 -24.636 -14.505 1.00 65.69 143 GLY A CA 1
ATOM 1119 C C . GLY A 1 143 ? -5.241 -23.360 -15.070 1.00 65.69 143 GLY A C 1
ATOM 1120 O O . GLY A 1 143 ? -4.927 -22.456 -14.308 1.00 65.69 143 GLY A O 1
ATOM 1121 N N . ALA A 1 144 ? -5.069 -23.256 -16.389 1.00 67.00 144 ALA A N 1
ATOM 1122 C CA . ALA A 1 144 ? -4.566 -22.023 -17.006 1.00 67.00 144 ALA A CA 1
ATOM 1123 C C . ALA A 1 144 ? -5.486 -20.825 -16.682 1.00 67.00 144 ALA A C 1
ATOM 1125 O O . ALA A 1 144 ? -6.712 -20.963 -16.757 1.00 67.00 144 ALA A O 1
ATOM 1126 N N . ALA A 1 145 ? -4.886 -19.698 -16.284 1.00 61.94 145 ALA A N 1
ATOM 1127 C CA . ALA A 1 145 ? -5.571 -18.437 -15.980 1.00 61.94 145 ALA A CA 1
ATOM 1128 C C . ALA A 1 145 ? -5.740 -17.541 -17.214 1.00 61.94 145 ALA A C 1
ATOM 1130 O O . ALA A 1 145 ? -4.851 -17.564 -18.096 1.00 61.94 145 ALA A O 1
#

Foldseek 3Di:
DPQWDWDADPVRATATPVGHWDPLVVPDDDDCSRVVRNVVSVVVSVVVVVVVVVVVVVCVVDPDPDCPPPPWDPPDPDDPDDDPFDKTWDADPVGKIWIWTARDPPRIDTDPPDIHNDPVVSRVVRVVLRVVCVVLCHHSVRHHD

Sequence (145 aa):
MSNHGLTRNPDNEPVCLCGYRPEILSDPAPVGKQWKAQTAVLDHVEALKEYDDAIDKYLATRPLPAPTPLRSPNDPFVVMDARYPRAGVRRTEDGRWLLSCWDGDQIVHVIDEPVFDDRVTAFDYGFLTIGACRESGTNLNGGAA

Organism: NCBI:txid121292